Protein 1A1X (pdb70)

Solvent-accessible surface area: 6844 Å² total; per-residue (Å²): 143,88,76,155,28,55,89,18,5,69,49,0,137,33,19,80,97,10,28,1,86,8,66,149,150,87,9,0,42,8,64,53,61,117,75,147,100,63,21,57,0,77,0,35,42,68,172,37,123,69,56,129,63,31,173,85,78,138,16,149,124,30,103,15,11,68,26,0,96,57,80,90,132,89,60,0,52,6,62,81,67,108,38,3,54,18,76,58,25,48,88,40,227,65,40,28,9,0,27,0,46,44,48,120,113,190

Sequence (106 aa):
AGEDVGAPPDHLWVHQEGIYRDEYQRTWVAVVEEETSFLRARVQQIQVPLGDAARPSHLLTSQLPLMWQLYPEERYMDNNSRLWQIQHHLMVRGVQELLLKLLPDD

GO terms:
  GO:0035556 intracellular signal transduction (P, IDA)
  GO:0043539 protein serine/threonine kinase activator activity (F, IDA)
  GO:0019901 protein kinase binding (F, IPI)

Foldseek 3Di:
DPAPLDDDAQKWAAFAQQWTAGPVRFIKGWDWDDDPVWIKIKIWGDHDDGDGGDDVVVVPPHPDARMWGQDPPQWTQGPVRWIWHFPDWHQDPNITMTMTITDDDD

Organism: Homo sapiens (NCBI:txid9606)

Structure (mmCIF, N/CA/C/O backbone):
data_1A1X
#
_entry.id   1A1X
#
_cell.length_a   62.665
_cell.length_b   62.665
_cell.length_c   85.962
_cell.angle_alpha   90.00
_cell.angle_beta   90.00
_cell.angle_gamma   120.00
#
_symmetry.space_group_name_H-M   'P 62 2 2'
#
loop_
_entity.id
_entity.type
_entity.pdbx_description
1 polymer HMTCP-1
2 water water
#
loop_
_atom_site.group_PDB
_atom_site.id
_atom_site.type_symbol
_atom_site.label_atom_id
_atom_site.label_alt_id
_atom_site.label_comp_id
_atom_site.label_asym_id
_atom_site.label_entity_id
_atom_site.label_seq_id
_atom_site.pdbx_PDB_ins_code
_atom_site.Cartn_x
_atom_site.Cartn_y
_atom_site.Cartn_z
_atom_site.occupancy
_atom_site.B_iso_or_equiv
_atom_site.auth_seq_id
_atom_site.auth_comp_id
_atom_site.auth_asym_id
_atom_site.auth_atom_id
_atom_site.pdbx_PDB_model_num
ATOM 1 N N . ALA A 1 3 ? 9.430 27.207 36.902 1.00 32.66 3 ALA A N 1
ATOM 2 C CA . ALA A 1 3 ? 9.560 25.910 36.169 1.00 36.84 3 ALA A CA 1
ATOM 3 C C . ALA A 1 3 ? 8.771 24.851 36.930 1.00 35.55 3 ALA A C 1
ATOM 4 O O . ALA A 1 3 ? 9.268 24.262 37.891 1.00 34.17 3 ALA A O 1
ATOM 6 N N . GLY A 1 4 ? 7.541 24.611 36.486 1.00 34.63 4 GLY A N 1
ATOM 7 C CA . GLY A 1 4 ? 6.682 23.653 37.152 1.00 32.01 4 GLY A CA 1
ATOM 8 C C . GLY A 1 4 ? 5.852 24.387 38.180 1.00 33.93 4 GLY A C 1
ATOM 9 O O . GLY A 1 4 ? 5.178 23.764 38.988 1.00 34.34 4 GLY A O 1
ATOM 10 N N . GLU A 1 5 ? 5.912 25.720 38.137 1.00 34.69 5 GLU A N 1
ATOM 11 C CA . GLU A 1 5 ? 5.178 26.594 39.057 1.00 33.67 5 GLU A CA 1
ATOM 12 C C . GLU A 1 5 ? 4.090 27.381 38.346 1.0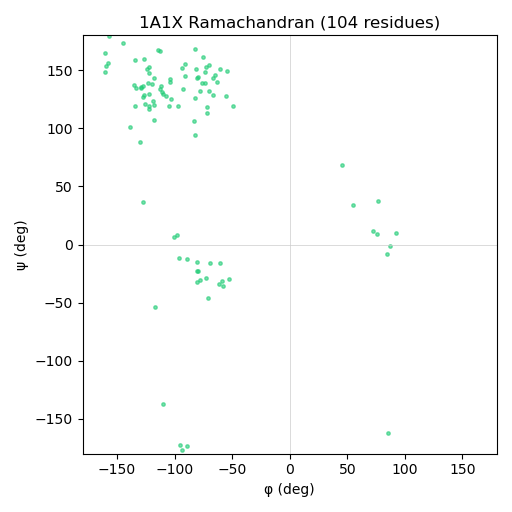0 36.27 5 GLU A C 1
ATOM 13 O O . GLU A 1 5 ? 4.075 27.480 37.119 1.00 36.32 5 GLU A O 1
ATOM 19 N N . ASP A 1 6 ? 3.211 27.969 39.153 1.00 39.47 6 ASP A N 1
ATOM 20 C CA . ASP A 1 6 ? 2.109 28.817 38.696 1.00 43.46 6 ASP A CA 1
ATOM 21 C C . ASP A 1 6 ? 2.241 30.130 39.484 1.00 43.77 6 ASP A C 1
ATOM 22 O O . ASP A 1 6 ? 1.246 30.733 39.884 1.00 47.03 6 ASP A O 1
ATOM 27 N N . VAL A 1 7 ? 3.485 30.551 39.715 1.00 43.28 7 VAL A N 1
ATOM 28 C CA . VAL A 1 7 ? 3.794 31.769 40.475 1.00 38.90 7 VAL A CA 1
ATOM 29 C C . VAL A 1 7 ? 3.660 33.042 39.640 1.00 39.82 7 VAL A C 1
ATOM 30 O O . VAL A 1 7 ? 3.479 34.133 40.182 1.00 42.59 7 VAL A O 1
ATOM 34 N N . GLY A 1 8 ? 3.756 32.898 38.322 1.00 36.52 8 GLY A N 1
ATOM 35 C CA . GLY A 1 8 ? 3.627 34.047 37.445 1.00 33.02 8 GLY A CA 1
ATOM 36 C C . GLY A 1 8 ? 4.917 34.810 37.234 1.00 33.14 8 GLY A C 1
ATOM 37 O O . GLY A 1 8 ? 6.006 34.305 37.530 1.00 35.75 8 GLY A O 1
ATOM 38 N N . ALA A 1 9 ? 4.783 36.045 36.753 1.00 28.39 9 ALA A N 1
ATOM 39 C CA . ALA A 1 9 ? 5.935 36.896 36.465 1.00 23.88 9 ALA A CA 1
ATOM 40 C C . ALA A 1 9 ? 6.555 37.588 37.676 1.00 19.87 9 ALA A C 1
ATOM 41 O O . ALA A 1 9 ? 5.860 37.951 38.633 1.00 18.30 9 ALA A O 1
ATOM 43 N N . PRO A 1 10 ? 7.890 37.735 37.665 1.00 18.90 10 PRO A N 1
ATOM 44 C CA . PRO A 1 10 ? 8.609 38.392 38.759 1.00 18.82 10 PRO A CA 1
ATOM 45 C C . PRO A 1 10 ? 8.400 39.897 38.649 1.00 16.65 10 PRO A C 1
ATOM 46 O O . PRO A 1 10 ? 7.968 40.387 37.605 1.00 16.16 10 PRO A O 1
ATOM 50 N N . PRO A 1 11 ? 8.648 40.644 39.738 1.00 17.77 11 PRO A N 1
ATOM 51 C CA . PRO A 1 11 ? 8.460 42.095 39.656 1.00 17.80 11 PRO A CA 1
ATOM 52 C C . PRO A 1 11 ? 9.399 42.773 38.655 1.00 16.54 11 PRO A C 1
ATOM 53 O O . PRO A 1 11 ? 10.559 42.395 38.513 1.00 16.67 11 PRO A O 1
ATOM 57 N N . ASP A 1 12 ? 8.854 43.737 37.920 1.00 18.08 12 ASP A N 1
ATOM 58 C CA . ASP A 1 12 ? 9.603 44.511 36.940 1.00 17.00 12 ASP A CA 1
ATOM 59 C C . ASP A 1 12 ? 10.733 45.280 37.635 1.00 15.91 12 ASP A C 1
ATOM 60 O O . ASP A 1 12 ? 11.806 45.497 37.066 1.00 15.96 12 ASP A O 1
ATOM 65 N N . HIS A 1 13 ? 10.470 45.715 38.860 1.00 16.48 13 HIS A N 1
ATOM 66 C CA . HIS A 1 13 ? 11.475 46.421 39.641 1.00 17.19 13 HIS A CA 1
ATOM 67 C C . HIS A 1 13 ? 11.238 46.393 41.146 1.00 16.91 13 HIS A C 1
ATOM 68 O O . HIS A 1 13 ? 10.117 46.152 41.627 1.00 15.83 13 HIS A O 1
ATOM 75 N N . LEU A 1 14 ? 12.329 46.579 41.883 1.00 13.14 14 LEU A N 1
ATOM 76 C CA . LEU A 1 14 ? 12.301 46.599 43.336 1.00 13.46 14 LEU A CA 1
ATOM 77 C C . LEU A 1 14 ? 13.125 47.791 43.804 1.00 16.02 14 LEU A C 1
ATOM 78 O O . LEU A 1 14 ? 14.309 47.905 43.477 1.00 16.65 14 LEU A O 1
ATOM 83 N N . TRP A 1 15 ? 12.472 48.712 44.506 1.00 17.72 15 TRP A N 1
ATOM 84 C CA . TRP A 1 15 ? 13.135 49.902 45.014 1.00 14.75 15 TRP A CA 1
ATOM 85 C C . TRP A 1 15 ? 13.231 49.777 46.525 1.00 12.21 15 TRP A C 1
ATOM 86 O O . TRP A 1 15 ? 12.233 49.528 47.190 1.00 13.12 15 TRP A O 1
ATOM 97 N N . VAL A 1 16 ? 14.431 49.977 47.061 1.00 9.84 16 VAL A N 1
ATOM 98 C CA . VAL A 1 16 ? 14.671 49.900 48.495 1.00 9.61 16 VAL A CA 1
ATOM 99 C C . VAL A 1 16 ? 13.919 51.007 49.246 1.00 11.80 16 VAL A C 1
ATOM 100 O O . VAL A 1 16 ? 13.683 52.103 48.708 1.00 11.41 16 VAL A O 1
ATOM 104 N N . HIS A 1 17 ? 13.464 50.686 50.451 1.00 11.23 17 HIS A N 1
ATOM 105 C CA . HIS A 1 17 ? 12.779 51.667 51.289 1.00 12.50 17 HIS A CA 1
ATOM 106 C C . HIS A 1 17 ? 13.635 51.843 52.530 1.00 11.56 17 HIS A C 1
ATOM 107 O O . HIS A 1 17 ? 14.045 52.952 52.892 1.00 15.66 17 HIS A O 1
ATOM 114 N N . GLN A 1 18 ? 13.916 50.709 53.152 1.00 14.35 18 GLN A N 1
ATOM 115 C CA . GLN A 1 18 ? 14.740 50.621 54.333 1.00 15.00 18 GLN A CA 1
ATOM 116 C C . GLN A 1 18 ? 15.655 49.445 54.024 1.00 14.65 18 GLN A C 1
ATOM 117 O O . GLN A 1 18 ? 15.330 48.620 53.166 1.00 15.16 18 GLN A O 1
ATOM 123 N N . GLU A 1 19 ? 16.794 49.366 54.701 1.00 12.93 19 GLU A N 1
ATOM 124 C CA . GLU A 1 19 ? 17.742 48.280 54.469 1.00 16.07 19 GLU A CA 1
ATOM 125 C C . GLU A 1 19 ? 17.025 46.937 54.491 1.00 11.82 19 GLU A C 1
ATOM 126 O O . GLU A 1 19 ? 16.378 46.601 55.475 1.00 13.21 19 GLU A O 1
ATOM 132 N N . GLY A 1 20 ? 17.087 46.212 53.380 1.00 9.32 20 GLY A N 1
ATOM 133 C CA . GLY A 1 20 ? 16.446 44.910 53.306 1.00 10.78 20 GLY A CA 1
ATOM 134 C C . GLY A 1 20 ? 14.967 44.868 52.953 1.00 12.37 20 GLY A C 1
ATOM 135 O O . GLY A 1 20 ? 14.415 43.779 52.759 1.00 11.40 20 GLY A O 1
ATOM 136 N N . ILE A 1 21 ? 14.310 46.028 52.900 1.00 11.21 21 ILE A N 1
ATOM 137 C CA . ILE A 1 21 ? 12.892 46.071 52.553 1.00 11.81 21 ILE A CA 1
ATOM 138 C C . ILE A 1 21 ? 12.714 46.872 51.274 1.00 13.84 21 ILE A C 1
ATOM 139 O O . ILE A 1 21 ? 13.095 48.043 51.192 1.00 12.70 21 ILE A O 1
ATOM 144 N N . TYR A 1 22 ? 12.169 46.202 50.266 1.00 10.11 22 TYR A N 1
ATOM 145 C CA . TYR A 1 22 ? 11.950 46.777 48.958 1.00 11.86 22 TYR A CA 1
ATOM 146 C C . TYR A 1 22 ? 10.471 46.880 48.634 1.00 14.44 22 TYR A C 1
ATOM 147 O O . TYR A 1 22 ? 9.631 46.292 49.307 1.00 17.52 22 TYR A O 1
ATOM 156 N N . ARG A 1 23 ? 10.165 47.624 47.580 1.00 16.60 23 ARG A N 1
ATOM 157 C CA . ARG A 1 23 ? 8.795 47.780 47.097 1.00 18.95 23 ARG A CA 1
ATOM 158 C C . ARG A 1 23 ? 8.796 47.633 45.575 1.00 15.47 23 ARG A C 1
ATOM 159 O O . ARG A 1 23 ? 9.690 48.150 44.905 1.00 14.40 23 ARG A O 1
ATOM 167 N N . ASP A 1 24 ? 7.824 46.904 45.033 1.00 15.56 24 ASP A N 1
ATOM 168 C CA . ASP A 1 24 ? 7.751 46.703 43.588 1.00 15.72 24 ASP A CA 1
ATOM 169 C C . ASP A 1 24 ? 6.818 47.714 42.934 1.00 14.47 24 ASP A C 1
ATOM 170 O O . ASP A 1 24 ? 6.343 48.640 43.588 1.00 14.11 24 ASP A O 1
ATOM 175 N N . GLU A 1 25 ? 6.554 47.529 41.650 1.00 14.92 25 GLU A N 1
ATOM 176 C CA . GLU A 1 25 ? 5.680 48.429 40.904 1.00 17.73 25 GLU A CA 1
ATOM 177 C C . GLU A 1 25 ? 4.238 48.519 41.430 1.00 20.50 25 GLU A C 1
ATOM 178 O O . GLU A 1 25 ? 3.505 49.436 41.066 1.00 22.81 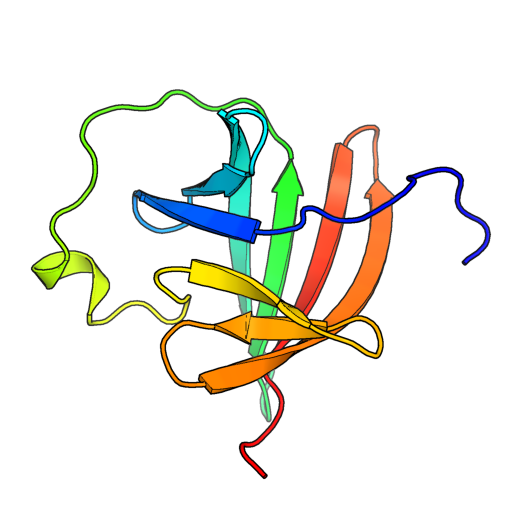25 GLU A O 1
ATOM 184 N N . TYR A 1 26 ? 3.834 47.561 42.265 1.00 19.79 26 TYR A N 1
ATOM 185 C CA . TYR A 1 26 ? 2.488 47.528 42.843 1.00 21.31 26 TYR A CA 1
ATOM 186 C C . TYR A 1 26 ? 2.441 48.038 44.276 1.00 22.08 26 TYR A C 1
ATOM 187 O O . TYR A 1 26 ? 1.401 47.937 44.933 1.00 25.79 26 TYR A O 1
ATOM 196 N N . GLN A 1 27 ? 3.567 48.563 44.759 1.00 20.91 27 GLN A N 1
ATOM 197 C CA . GLN A 1 27 ? 3.694 49.077 46.126 1.00 23.01 27 GLN A CA 1
ATOM 198 C C . GLN A 1 27 ? 3.722 47.972 47.180 1.00 20.14 27 GLN A C 1
ATOM 199 O O . GLN A 1 27 ? 3.596 48.237 48.373 1.00 19.46 27 GLN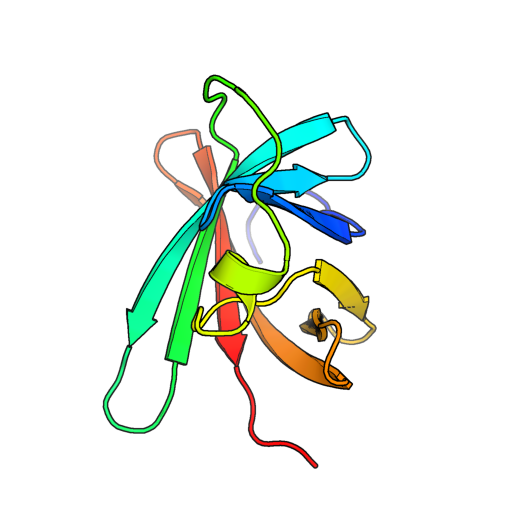 A O 1
ATOM 205 N N . ARG A 1 28 ? 3.878 46.731 46.735 1.00 17.12 28 ARG A N 1
ATOM 206 C CA . ARG A 1 28 ? 3.953 45.605 47.650 1.00 15.88 28 ARG A CA 1
ATOM 207 C C . ARG A 1 28 ? 5.370 45.522 48.209 1.00 14.06 28 ARG A C 1
ATOM 208 O O . ARG A 1 28 ? 6.345 45.813 47.514 1.00 11.98 28 ARG A O 1
ATOM 216 N N . THR A 1 29 ? 5.482 45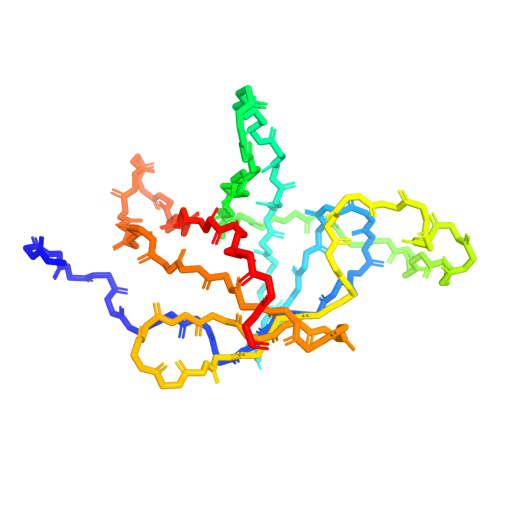.146 49.475 1.00 12.54 29 THR A N 1
ATOM 217 C CA . THR A 1 29 ? 6.791 45.039 50.098 1.00 14.08 29 THR A CA 1
ATOM 218 C C . THR A 1 29 ? 7.409 43.646 49.966 1.00 13.70 29 THR A C 1
ATOM 219 O O . THR A 1 29 ? 6.709 42.630 49.943 1.00 11.99 29 THR A O 1
ATOM 223 N N . TRP A 1 30 ? 8.729 43.627 49.823 1.00 12.04 30 TRP A N 1
ATOM 224 C CA . TRP A 1 30 ? 9.507 42.404 49.701 1.00 8.73 30 TRP A CA 1
ATOM 225 C C . TRP A 1 30 ? 10.625 42.509 50.717 1.00 10.06 30 TRP A C 1
ATOM 226 O O . TRP A 1 30 ? 11.212 43.577 50.872 1.00 12.46 30 TRP A O 1
ATOM 237 N N . VAL A 1 31 ? 10.879 41.433 51.455 1.00 10.56 31 VAL A N 1
ATOM 238 C CA . VAL A 1 31 ? 11.948 41.421 52.452 1.00 9.81 31 VAL A CA 1
ATOM 239 C C . VAL A 1 31 ? 13.123 40.644 51.863 1.00 13.48 31 VAL A C 1
ATOM 240 O O . VAL A 1 31 ? 12.961 39.500 51.413 1.00 14.18 31 VAL A O 1
ATOM 244 N N . ALA A 1 32 ? 14.295 41.272 51.842 1.00 12.15 32 ALA A N 1
ATOM 245 C CA . ALA A 1 32 ? 15.483 40.632 51.293 1.00 11.67 32 ALA A CA 1
ATOM 246 C C . ALA A 1 32 ? 16.520 40.285 52.353 1.00 13.21 32 ALA A C 1
ATOM 247 O O . ALA A 1 32 ? 16.853 41.109 53.202 1.00 12.93 32 ALA A O 1
ATOM 249 N N . VAL A 1 33 ? 17.004 39.046 52.308 1.00 10.78 33 VAL A N 1
ATOM 250 C CA . VAL A 1 33 ? 18.021 38.593 53.236 1.00 11.43 33 VAL A CA 1
ATOM 251 C C . VAL A 1 33 ? 19.234 38.106 52.451 1.00 13.65 33 VAL A C 1
ATOM 252 O O . VAL A 1 33 ? 19.106 37.604 51.335 1.00 14.89 33 VAL A O 1
ATOM 256 N N . VAL A 1 34 ? 20.414 38.291 53.033 1.00 14.86 34 VAL A N 1
ATOM 257 C CA . VAL A 1 34 ? 21.646 37.861 52.398 1.00 14.07 34 VAL A CA 1
ATOM 258 C C . VAL A 1 34 ? 22.019 36.455 52.849 1.00 10.75 34 VAL A C 1
ATOM 259 O O . VAL A 1 34 ? 21.917 36.128 54.024 1.00 12.88 34 VAL A O 1
ATOM 263 N N . GLU A 1 35 ? 22.381 35.615 51.888 1.00 13.04 35 GLU A N 1
ATOM 264 C CA . GLU A 1 35 ? 22.835 34.252 52.161 1.00 15.26 35 GLU A CA 1
ATOM 265 C C . GLU A 1 35 ? 24.138 34.116 51.384 1.00 15.10 35 GLU A C 1
ATOM 266 O O . GLU A 1 35 ? 24.164 33.746 50.214 1.00 14.57 35 GLU A O 1
ATOM 272 N N . GLU A 1 36 ? 25.219 34.495 52.045 1.00 18.73 36 GLU A N 1
ATOM 273 C CA . GLU A 1 36 ? 26.538 34.495 51.446 1.00 23.19 36 GLU A CA 1
ATOM 274 C C . GLU A 1 36 ? 27.283 33.164 51.426 1.00 23.70 36 GLU A C 1
ATOM 275 O O . GLU A 1 36 ? 27.430 32.499 52.452 1.00 27.43 36 GLU A O 1
ATOM 281 N N . GLU A 1 37 ? 27.721 32.768 50.234 1.00 23.31 37 GLU A N 1
ATOM 282 C CA . GLU A 1 37 ? 28.492 31.541 50.059 1.00 21.82 37 GLU A CA 1
ATOM 283 C C . GLU A 1 37 ? 29.966 31.943 50.125 1.00 23.97 37 GLU A C 1
ATOM 284 O O . GLU A 1 37 ? 30.283 33.116 50.356 1.00 26.06 37 GLU A O 1
ATOM 290 N N . THR A 1 38 ? 30.869 30.987 49.923 1.00 22.64 38 THR A N 1
ATOM 291 C CA . THR A 1 38 ? 32.303 31.288 49.966 1.00 21.52 38 THR A CA 1
ATOM 292 C C . THR A 1 38 ? 32.760 32.121 48.760 1.00 19.63 38 THR A C 1
ATOM 293 O O . THR A 1 38 ? 33.459 33.131 48.899 1.00 19.04 38 THR A O 1
ATOM 297 N N . SER A 1 39 ? 32.320 31.703 47.585 1.00 17.14 39 SER A N 1
ATOM 298 C CA . SER A 1 39 ? 32.705 32.346 46.353 1.00 20.78 39 SER A CA 1
ATOM 299 C C . SER A 1 39 ? 31.734 33.376 45.810 1.00 21.63 39 SER A C 1
ATOM 300 O O . SER A 1 39 ? 32.076 34.109 44.886 1.00 19.37 39 SER A O 1
ATOM 303 N N . PHE A 1 40 ? 30.524 33.436 46.358 1.00 22.41 40 PHE A N 1
ATOM 304 C CA . PHE A 1 40 ? 29.545 34.404 45.860 1.00 19.83 40 PHE A CA 1
ATOM 305 C C . PHE A 1 40 ? 28.464 34.754 46.864 1.00 17.95 40 PHE A C 1
ATOM 306 O O . PHE A 1 40 ? 28.410 34.213 47.971 1.00 14.28 40 PHE A O 1
ATOM 314 N N . LEU A 1 41 ? 27.578 35.645 46.436 1.00 16.59 41 LEU A N 1
ATOM 315 C CA . LEU A 1 41 ? 26.498 36.110 47.272 1.00 11.19 41 LEU A CA 1
ATOM 316 C C . LEU A 1 41 ? 25.134 35.890 46.639 1.00 10.44 41 LEU A C 1
ATOM 317 O O . LEU A 1 41 ? 24.955 36.052 45.431 1.00 6.65 41 LEU A O 1
ATOM 322 N N . ARG A 1 42 ? 24.189 35.475 47.472 1.00 9.43 42 ARG A N 1
ATOM 323 C CA . ARG A 1 42 ? 22.810 35.248 47.058 1.00 12.78 42 ARG A CA 1
ATOM 324 C C . ARG A 1 42 ? 21.896 36.091 47.942 1.00 10.33 42 ARG A C 1
ATOM 325 O O . ARG A 1 42 ? 22.240 36.417 49.077 1.00 13.14 42 ARG A O 1
ATOM 333 N N . ALA A 1 43 ? 20.754 36.483 47.396 1.00 10.52 43 ALA A N 1
ATOM 334 C CA . ALA A 1 43 ? 19.769 37.244 48.148 1.00 9.84 43 ALA A CA 1
ATOM 335 C C . ALA A 1 43 ? 18.465 36.478 47.999 1.00 8.98 43 ALA A C 1
ATOM 336 O O . ALA A 1 43 ? 18.105 36.083 46.903 1.00 12.92 43 ALA A O 1
ATOM 338 N N . ARG A 1 44 ? 17.814 36.185 49.114 1.00 8.69 44 ARG A N 1
ATOM 339 C CA . ARG A 1 44 ? 16.542 35.481 49.087 1.00 9.60 44 ARG A CA 1
ATOM 340 C C . ARG A 1 44 ? 15.524 36.573 49.385 1.00 8.62 44 ARG A C 1
ATOM 341 O O . ARG A 1 44 ? 15.603 37.242 50.409 1.00 15.33 44 ARG A O 1
ATOM 349 N N . VAL A 1 45 ? 14.621 36.805 48.443 1.00 11.50 45 VAL A N 1
ATOM 350 C CA . VAL A 1 45 ? 13.641 37.875 48.581 1.00 12.07 45 VAL A CA 1
ATOM 351 C C . VAL A 1 45 ? 12.228 37.313 48.583 1.00 12.67 45 VAL A C 1
ATOM 352 O O . VAL A 1 45 ? 11.825 36.616 47.648 1.00 13.12 45 VAL A O 1
ATOM 356 N N . GLN A 1 46 ? 11.487 37.623 49.644 1.00 9.87 46 GLN A N 1
ATOM 357 C CA . GLN A 1 46 ? 10.119 37.152 49.799 1.00 12.52 46 GLN A CA 1
ATOM 358 C C . GLN A 1 46 ? 9.104 38.285 49.902 1.00 12.60 46 GLN A C 1
ATOM 359 O O . GLN A 1 46 ? 9.328 39.284 50.596 1.00 10.34 46 GLN A O 1
ATOM 365 N N . GLN A 1 47 ? 7.973 38.099 49.226 1.00 12.30 47 GLN A N 1
ATOM 366 C CA . GLN A 1 47 ? 6.898 39.081 49.222 1.00 11.62 47 GLN A CA 1
ATOM 367 C C . GLN A 1 47 ? 6.063 38.904 50.483 1.00 13.03 47 GLN A C 1
ATOM 368 O O . GLN A 1 47 ? 5.170 38.058 50.551 1.00 14.19 47 GLN A O 1
ATOM 374 N N . ILE A 1 48 ? 6.416 39.681 51.496 1.00 12.27 48 ILE A N 1
ATOM 375 C CA . ILE A 1 48 ? 5.734 39.664 52.776 1.00 11.76 48 ILE A CA 1
ATOM 376 C C . ILE A 1 48 ? 5.372 41.099 53.135 1.00 15.46 48 ILE A C 1
ATOM 377 O O . ILE A 1 48 ? 6.188 42.016 52.976 1.00 15.44 48 ILE A O 1
ATOM 382 N N . GLN A 1 49 ? 4.133 41.283 53.583 1.00 16.14 49 GLN A N 1
ATOM 383 C CA . GLN A 1 49 ? 3.612 42.583 53.999 1.00 18.88 49 GLN A CA 1
ATOM 384 C C . GLN A 1 49 ? 4.245 42.997 55.334 1.00 16.77 49 GLN A C 1
ATOM 385 O O . GLN A 1 49 ? 4.066 42.334 56.353 1.00 16.00 49 GLN A O 1
ATOM 391 N N . VAL A 1 50 ? 5.059 44.045 55.307 1.00 15.30 50 VAL A N 1
ATOM 392 C CA . VAL A 1 50 ? 5.709 44.526 56.522 1.00 16.37 50 VAL A CA 1
ATOM 393 C C . VAL A 1 50 ? 5.416 46.010 56.671 1.00 18.04 50 VAL A C 1
ATOM 394 O O . VAL A 1 50 ? 5.025 46.664 55.706 1.00 16.50 50 VAL A O 1
ATOM 398 N N . PRO A 1 51 ? 5.549 46.553 57.891 1.00 18.12 51 PRO A N 1
ATOM 399 C CA . PRO A 1 51 ? 5.277 47.980 58.078 1.00 19.86 51 PRO A CA 1
ATOM 400 C C . PRO A 1 51 ? 6.349 48.814 57.409 1.00 21.43 51 PRO A C 1
ATOM 401 O O . PRO A 1 51 ? 7.467 48.344 57.174 1.00 19.19 51 PRO A O 1
ATOM 405 N N . LEU A 1 52 ? 5.983 50.029 57.038 1.00 19.15 52 LEU A N 1
ATOM 406 C CA . LEU A 1 52 ? 6.928 50.937 56.414 1.00 21.07 52 LEU A CA 1
ATOM 407 C C . LEU A 1 52 ? 6.986 52.187 57.266 1.00 22.46 52 LEU A C 1
ATOM 408 O O . LEU A 1 52 ? 5.951 52.728 57.656 1.00 27.86 52 LEU A O 1
ATOM 413 N N . GLY A 1 53 ? 8.200 52.592 57.613 1.00 19.61 53 GLY A N 1
ATOM 414 C CA . GLY A 1 53 ? 8.381 53.797 58.394 1.00 18.06 53 GLY A CA 1
ATOM 415 C C . GLY A 1 53 ? 9.017 54.789 57.446 1.00 17.91 53 GLY A C 1
ATOM 416 O O . GLY A 1 53 ? 8.639 54.856 56.269 1.00 16.04 53 GLY A O 1
ATOM 417 N N . ASP A 1 54 ? 10.014 55.521 57.931 1.00 17.80 54 ASP A N 1
ATOM 418 C CA . ASP A 1 54 ? 10.709 56.493 57.094 1.00 19.56 54 ASP A CA 1
ATOM 419 C C . ASP A 1 54 ? 11.629 55.784 56.099 1.00 18.53 54 ASP A C 1
ATOM 420 O O . ASP A 1 54 ? 12.141 54.695 56.386 1.00 16.74 54 ASP A O 1
ATOM 425 N N . ALA A 1 55 ? 11.813 56.387 54.926 1.00 15.45 55 ALA A N 1
ATOM 426 C CA . ALA A 1 55 ? 12.722 55.826 53.934 1.00 15.62 55 ALA A CA 1
ATOM 427 C C . ALA A 1 55 ? 14.104 56.113 54.494 1.00 17.34 55 ALA A C 1
ATOM 428 O O . ALA A 1 55 ? 14.335 57.181 55.062 1.00 18.82 55 ALA A O 1
ATOM 430 N N . ALA A 1 56 ? 15.016 55.155 54.386 1.00 17.62 56 ALA A N 1
ATOM 431 C CA . ALA A 1 56 ? 16.360 55.370 54.910 1.00 18.22 56 ALA A CA 1
ATOM 432 C C . ALA A 1 56 ? 17.145 56.353 54.038 1.00 18.86 56 ALA A C 1
ATOM 433 O O . ALA A 1 56 ? 16.866 56.487 52.847 1.00 15.46 56 ALA A O 1
ATOM 435 N N . ARG A 1 57 ? 18.103 57.057 54.642 1.00 21.08 57 ARG A N 1
ATOM 436 C CA . ARG A 1 57 ? 18.942 57.998 53.903 1.00 23.00 57 ARG A CA 1
ATOM 437 C C . ARG A 1 57 ? 19.964 57.196 53.113 1.00 22.15 57 ARG A C 1
ATOM 438 O O . ARG A 1 57 ? 20.508 56.211 53.616 1.00 22.87 57 ARG A O 1
ATOM 446 N N . PRO A 1 58 ? 20.232 57.602 51.860 1.00 21.73 58 PRO A N 1
ATOM 447 C CA . PRO A 1 58 ? 21.203 56.906 51.007 1.00 20.52 58 PRO A CA 1
ATOM 448 C C . PRO A 1 58 ? 22.583 56.732 51.678 1.00 21.37 58 PRO A C 1
ATOM 449 O O . PRO A 1 58 ? 23.298 55.760 51.413 1.00 20.72 58 PRO A O 1
ATOM 453 N N . SER A 1 59 ? 22.935 57.668 52.556 1.00 20.39 59 SER A N 1
ATOM 454 C CA . SER A 1 59 ? 24.202 57.625 53.274 1.00 25.45 59 SER A CA 1
ATOM 455 C C . SER A 1 59 ? 24.346 56.333 54.078 1.00 29.06 59 SER A C 1
ATOM 456 O O . SER A 1 59 ? 25.440 55.785 54.181 1.00 30.56 59 SER A O 1
ATOM 459 N N . HIS A 1 60 ? 23.237 55.849 54.633 1.00 32.05 60 HIS A N 1
ATOM 460 C CA . HIS A 1 60 ? 23.228 54.605 55.405 1.00 34.52 60 HIS A CA 1
ATOM 461 C C . HIS A 1 60 ? 23.243 53.391 54.487 1.00 34.25 60 HIS A C 1
ATOM 462 O O . HIS A 1 60 ? 23.776 52.339 54.839 1.00 37.45 60 HIS A O 1
ATOM 469 N N . LEU A 1 61 ? 22.656 53.545 53.307 1.00 30.20 61 LEU A N 1
ATOM 470 C CA . LEU A 1 61 ? 22.568 52.455 52.349 1.00 30.63 61 LEU A CA 1
ATOM 471 C C . LEU A 1 61 ? 23.822 52.203 51.502 1.00 32.64 61 LEU A C 1
ATOM 472 O O . LEU A 1 61 ? 23.948 51.146 50.885 1.00 32.33 61 LEU A O 1
ATOM 477 N N . LEU A 1 62 ? 24.751 53.157 51.488 1.00 35.49 62 LEU A N 1
ATOM 478 C CA . LEU A 1 62 ? 25.981 53.029 50.699 1.00 37.77 62 LEU A CA 1
ATOM 479 C C . LEU A 1 62 ? 26.823 51.806 51.061 1.00 36.44 62 LEU A C 1
ATOM 480 O O . LEU A 1 62 ? 27.501 51.233 50.210 1.00 36.53 62 LEU A O 1
ATOM 485 N N . THR A 1 63 ? 26.773 51.413 52.324 1.00 34.57 63 THR A N 1
ATOM 486 C CA . THR A 1 63 ? 27.560 50.286 52.807 1.00 35.29 63 THR A CA 1
ATOM 487 C C . THR A 1 63 ? 26.906 48.908 52.703 1.00 32.03 63 THR A C 1
ATOM 488 O O . THR A 1 63 ? 27.582 47.888 52.865 1.00 31.17 63 THR A O 1
ATOM 492 N N . SER A 1 64 ? 25.604 48.885 52.429 1.00 28.60 64 SER A N 1
ATOM 493 C CA . SER A 1 64 ? 24.844 47.642 52.321 1.00 27.01 64 SER A CA 1
ATOM 494 C C . SER A 1 64 ? 25.332 46.690 51.233 1.00 25.06 64 SER A C 1
ATOM 495 O O . SER A 1 64 ? 25.878 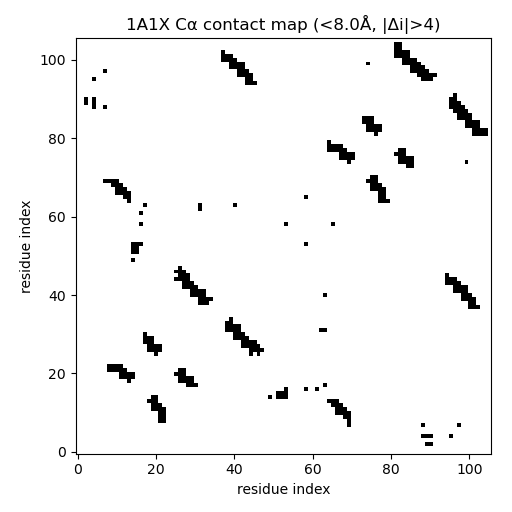47.124 50.222 1.00 25.07 64 SER A O 1
ATOM 498 N N . GLN A 1 65 ? 25.130 45.392 51.447 1.00 20.79 65 GLN A N 1
ATOM 499 C CA . GLN A 1 65 ? 25.515 44.375 50.460 1.00 20.97 65 GLN A CA 1
ATOM 500 C C . GLN A 1 65 ? 24.467 44.286 49.334 1.00 17.84 65 GLN A C 1
ATOM 501 O O . GLN A 1 65 ? 24.751 43.814 48.230 1.00 18.22 65 GLN A O 1
ATOM 507 N N . LEU A 1 66 ? 23.253 44.724 49.645 1.00 16.91 66 LEU A N 1
ATOM 508 C CA . LEU A 1 66 ? 22.130 44.737 48.707 1.00 17.29 66 LEU A CA 1
ATOM 509 C C . LEU A 1 66 ? 22.064 46.105 48.015 1.00 15.83 66 LEU A C 1
ATOM 510 O O . LEU A 1 66 ? 22.441 47.130 48.600 1.00 14.50 66 LEU A O 1
ATOM 515 N N . PRO A 1 67 ? 21.540 46.143 46.781 1.00 14.35 67 PRO A N 1
ATOM 516 C CA . PRO A 1 67 ? 21.435 47.390 46.018 1.00 14.67 67 PRO A CA 1
ATOM 517 C C . PRO A 1 67 ? 20.246 48.281 46.335 1.00 14.26 67 PRO A C 1
ATOM 518 O O . PRO A 1 67 ? 19.308 47.880 47.030 1.00 13.77 67 PRO A O 1
ATOM 522 N N . LEU A 1 68 ? 20.311 49.507 45.820 1.00 13.52 68 LEU A N 1
ATOM 523 C CA . LEU A 1 68 ? 19.244 50.487 45.992 1.00 13.91 68 LEU A CA 1
ATOM 524 C C . LEU A 1 68 ? 18.056 50.078 45.127 1.00 12.87 68 LEU A C 1
ATOM 525 O O . LEU A 1 68 ? 16.908 50.374 45.456 1.00 11.98 68 LEU A O 1
ATOM 530 N N . MET A 1 69 ? 18.335 49.396 44.022 1.00 11.64 69 MET A N 1
ATOM 531 C CA . MET A 1 69 ? 17.273 48.972 43.126 1.00 16.65 69 MET A CA 1
ATOM 532 C C . MET A 1 69 ? 17.660 47.825 42.209 1.00 16.10 69 MET A C 1
ATOM 533 O O . MET A 1 69 ? 18.827 47.655 41.858 1.00 15.01 69 MET A O 1
ATOM 538 N N . TRP A 1 70 ? 16.645 47.067 41.805 1.00 13.15 70 TRP A N 1
ATOM 539 C CA . TRP A 1 70 ? 16.792 45.946 40.886 1.00 10.26 70 TRP A CA 1
ATOM 540 C C . TRP A 1 70 ? 15.776 46.214 39.790 1.00 10.68 70 TRP A C 1
ATOM 541 O O . TRP A 1 70 ? 14.647 46.593 40.084 1.00 12.34 70 TRP A O 1
ATOM 552 N N . GLN A 1 71 ? 16.174 46.013 38.541 1.00 11.12 71 GLN A N 1
ATOM 553 C CA . GLN A 1 71 ? 15.301 46.222 37.396 1.00 10.97 71 GLN A CA 1
ATOM 554 C C . GLN A 1 71 ? 15.336 44.944 36.568 1.00 12.14 71 GLN A C 1
ATOM 555 O O . GLN A 1 71 ? 16.413 44.460 36.228 1.00 13.62 71 GLN A O 1
ATOM 561 N N . LEU A 1 72 ? 14.166 44.383 36.263 1.00 14.29 72 LEU A N 1
ATOM 562 C CA . LEU A 1 72 ? 14.100 43.156 35.471 1.00 16.97 72 LEU A CA 1
ATOM 563 C C . LEU A 1 72 ? 14.845 43.327 34.141 1.00 20.03 72 LEU A C 1
ATOM 564 O O . LEU A 1 72 ? 14.626 44.284 33.392 1.00 19.06 72 LEU A O 1
ATOM 569 N N . TYR A 1 73 ? 15.745 42.386 33.880 1.00 22.95 73 TYR A N 1
ATOM 570 C CA . TYR A 1 73 ? 16.596 42.389 32.699 1.00 24.81 73 TYR A CA 1
ATOM 571 C C . TYR A 1 73 ? 16.362 41.085 31.914 1.00 27.98 73 TYR A C 1
ATOM 572 O O . TYR A 1 73 ? 15.983 40.076 32.504 1.00 27.51 73 TYR A O 1
ATOM 581 N N . PRO A 1 74 ? 16.575 41.091 30.576 1.00 32.74 74 PRO A N 1
ATOM 582 C CA . PRO A 1 74 ? 16.377 39.890 29.742 1.00 31.54 74 PRO A CA 1
ATOM 583 C C . PRO A 1 74 ? 17.170 38.682 30.227 1.00 31.66 74 PRO A C 1
ATOM 584 O O . PRO A 1 74 ? 18.256 38.835 30.790 1.00 33.95 74 PRO A O 1
ATOM 588 N N . GLU A 1 75 ? 16.627 37.489 29.985 1.00 30.64 75 GLU A N 1
ATOM 589 C CA . GLU A 1 75 ? 17.267 36.230 30.374 1.00 31.65 75 GLU A CA 1
ATOM 590 C C . GLU A 1 75 ? 17.123 35.937 31.869 1.00 28.27 75 GLU A C 1
ATOM 591 O O . GLU A 1 75 ? 18.040 35.413 32.506 1.00 29.39 75 GLU A O 1
ATOM 597 N N . GLU A 1 76 ? 15.962 36.274 32.420 1.00 24.07 76 GLU A N 1
ATOM 598 C CA . GLU A 1 76 ? 15.662 36.051 33.826 1.00 24.29 76 GLU A CA 1
ATOM 599 C C . GLU A 1 76 ? 16.752 36.433 34.804 1.00 20.63 76 GLU A C 1
ATOM 600 O O . GLU A 1 76 ? 17.379 35.592 35.444 1.00 18.08 76 GLU A O 1
ATOM 606 N N . ARG A 1 77 ? 16.972 37.729 34.901 1.00 18.61 77 ARG A N 1
ATOM 607 C CA . ARG A 1 77 ? 17.950 38.278 35.813 1.00 17.16 77 ARG A CA 1
ATOM 608 C C . ARG A 1 77 ? 17.631 39.742 36.036 1.00 15.52 77 ARG A C 1
ATOM 609 O O . ARG A 1 77 ? 16.783 40.308 35.347 1.00 18.04 77 ARG A O 1
ATOM 617 N N . TYR A 1 78 ? 18.234 40.318 37.069 1.00 14.26 78 TYR A N 1
ATOM 618 C CA . TYR A 1 78 ? 18.013 41.716 37.409 1.00 12.21 78 TYR A CA 1
ATOM 619 C C . TYR A 1 78 ? 19.294 42.511 37.311 1.00 12.38 78 TYR A C 1
ATOM 620 O O . TYR A 1 78 ? 20.374 42.003 37.613 1.00 13.31 78 TYR A O 1
ATOM 629 N N . MET A 1 79 ? 19.174 43.7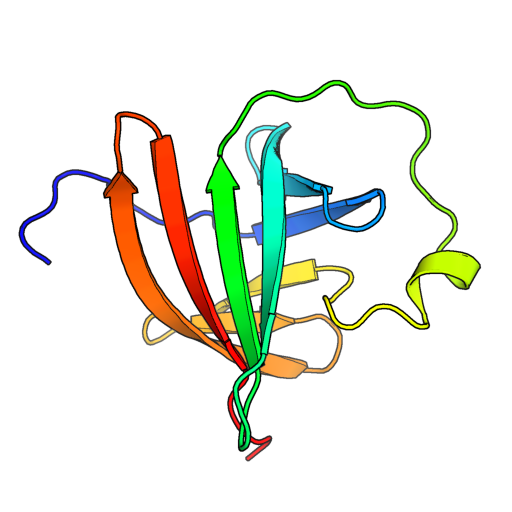52 36.857 1.00 12.71 79 MET A N 1
ATOM 630 C CA . MET A 1 79 ? 20.323 44.633 36.799 1.00 13.56 79 MET A CA 1
ATOM 631 C C . MET A 1 79 ? 20.093 45.642 37.920 1.00 12.04 79 MET A C 1
ATOM 632 O O . MET A 1 79 ? 19.008 46.210 38.020 1.00 14.41 79 MET A O 1
ATOM 637 N N . ASP A 1 80 ? 21.082 45.816 38.793 1.00 10.24 80 ASP A N 1
ATOM 638 C CA . ASP A 1 80 ? 20.959 46.760 39.892 1.00 10.68 80 ASP A CA 1
ATOM 639 C C . ASP A 1 80 ? 21.429 48.162 39.503 1.00 13.19 80 ASP A C 1
ATOM 640 O O . ASP A 1 80 ? 21.760 48.416 38.338 1.00 16.65 80 ASP A O 1
ATOM 645 N N . ASN A 1 81 ? 21.484 49.057 40.483 1.00 16.40 81 ASN A N 1
ATOM 646 C CA . ASN A 1 81 ? 21.905 50.434 40.246 1.00 18.10 81 ASN A CA 1
ATOM 647 C C . ASN A 1 81 ? 23.389 50.603 39.909 1.00 16.47 81 ASN A C 1
ATOM 648 O O . ASN A 1 81 ? 23.788 51.644 39.391 1.00 17.21 81 ASN A O 1
ATOM 653 N N . ASN A 1 82 ? 24.194 49.578 40.180 1.00 17.77 82 ASN A N 1
ATOM 654 C CA . ASN A 1 82 ? 25.628 49.607 39.870 1.00 16.10 82 ASN A CA 1
ATOM 655 C C . ASN A 1 82 ? 25.939 48.889 38.549 1.00 16.16 82 ASN A C 1
ATOM 656 O O . ASN A 1 82 ? 27.103 48.668 38.224 1.00 19.80 82 ASN A O 1
ATOM 661 N N . SER A 1 83 ? 24.894 48.509 37.814 1.00 17.04 83 SER A N 1
ATOM 662 C CA . SER A 1 83 ? 25.002 47.789 36.536 1.00 17.78 83 SER A CA 1
ATOM 663 C C . SER A 1 83 ? 25.355 46.311 36.666 1.00 17.32 83 SER A C 1
ATOM 664 O O . SER A 1 83 ? 25.639 45.654 35.662 1.00 21.76 83 SER A O 1
ATOM 667 N N . ARG A 1 84 ? 25.345 45.789 37.889 1.00 16.34 84 ARG A N 1
ATOM 668 C CA . ARG A 1 84 ? 25.653 44.383 38.109 1.00 15.27 84 ARG A CA 1
ATOM 669 C C . ARG A 1 84 ? 24.418 43.542 37.833 1.00 14.93 84 ARG A C 1
ATOM 670 O O . ARG A 1 84 ? 23.296 44.020 37.982 1.00 12.68 84 ARG A O 1
ATOM 678 N N . LEU A 1 85 ? 24.636 42.297 37.416 1.00 14.33 85 LEU A N 1
ATOM 679 C CA . LEU A 1 85 ? 23.558 41.366 37.100 1.00 17.03 85 LEU A CA 1
ATOM 680 C C . LEU A 1 85 ? 23.364 40.325 38.182 1.00 15.42 85 LEU A C 1
ATOM 681 O O . LEU A 1 85 ? 24.326 39.823 38.760 1.00 15.71 85 LEU A O 1
ATOM 686 N N . TRP A 1 86 ? 22.101 40.032 38.465 1.00 14.08 86 TRP A N 1
ATOM 687 C CA . TRP A 1 86 ? 21.722 39.051 39.471 1.00 10.66 86 TRP A CA 1
ATOM 688 C C . TRP A 1 86 ? 20.869 38.005 38.776 1.00 12.64 86 TRP A C 1
ATOM 689 O O . TRP A 1 86 ? 19.828 38.327 38.217 1.00 13.85 86 TRP A O 1
ATOM 700 N N . GLN A 1 87 ? 21.326 36.761 38.792 1.00 11.88 87 GLN A N 1
ATOM 701 C CA . GLN A 1 87 ? 20.610 35.667 38.151 1.00 11.39 87 GLN A CA 1
ATOM 702 C C . GLN A 1 87 ? 19.438 35.195 39.000 1.00 12.00 87 GLN A C 1
ATOM 703 O O . GLN A 1 87 ? 19.589 35.006 40.201 1.00 11.24 87 GLN A O 1
ATOM 709 N N . ILE A 1 88 ? 18.263 35.037 38.399 1.00 11.31 88 ILE A N 1
ATOM 710 C CA . ILE A 1 88 ? 17.126 34.520 39.155 1.00 12.62 88 ILE A CA 1
ATOM 711 C C . ILE A 1 88 ? 17.322 33.004 39.123 1.00 11.88 88 ILE A C 1
ATOM 712 O O . ILE A 1 88 ? 17.188 32.386 38.070 1.00 14.98 88 ILE A O 1
ATOM 717 N N . GLN A 1 89 ? 17.731 32.421 40.247 1.00 15.00 89 GLN A N 1
ATOM 718 C CA . GLN A 1 89 ? 17.951 30.974 40.311 1.00 16.39 89 GLN A CA 1
ATOM 719 C C . GLN A 1 89 ? 16.646 30.218 40.495 1.00 16.88 89 GLN A C 1
ATOM 720 O O . GLN A 1 89 ? 16.505 29.078 40.045 1.00 19.34 89 GLN A O 1
ATOM 726 N N . HIS A 1 90 ? 15.710 30.839 41.205 1.00 15.39 90 HIS A N 1
ATOM 727 C CA . HIS A 1 90 ? 14.376 30.269 41.348 1.00 12.39 90 HIS A CA 1
ATOM 728 C C . HIS A 1 90 ? 13.342 31.307 41.775 1.00 11.51 90 HIS A C 1
ATOM 729 O O . HIS A 1 90 ? 13.672 32.323 42.393 1.00 9.32 90 HIS A O 1
ATOM 736 N N . HIS A 1 91 ? 12.115 31.088 41.323 1.00 12.42 91 HIS A N 1
ATOM 737 C CA . HIS A 1 91 ? 10.985 31.956 41.612 1.00 13.33 91 HIS A CA 1
ATOM 738 C C . HIS A 1 91 ? 9.830 31.011 41.883 1.00 14.22 91 HIS A C 1
ATOM 739 O O . HIS A 1 91 ? 9.227 30.461 40.965 1.00 14.55 91 HIS A O 1
ATOM 746 N N . LEU A 1 92 ? 9.536 30.818 43.160 1.00 14.20 92 LEU A N 1
ATOM 747 C CA . LEU A 1 92 ? 8.483 29.908 43.549 1.00 16.13 92 LEU A CA 1
ATOM 748 C C . LEU A 1 92 ? 7.706 30.337 44.773 1.00 15.61 92 LEU A C 1
ATOM 749 O O . LEU A 1 92 ? 7.994 31.364 45.392 1.00 13.18 92 LEU A O 1
ATOM 754 N N . MET A 1 93 ? 6.655 29.576 45.046 1.00 15.85 93 MET A N 1
ATOM 755 C CA . MET A 1 93 ? 5.782 29.789 46.182 1.00 20.41 93 MET A CA 1
ATOM 756 C C . MET A 1 93 ? 6.280 28.825 47.251 1.00 22.02 93 MET A C 1
ATOM 757 O O . MET A 1 93 ? 6.350 27.612 47.013 1.00 19.65 93 MET A O 1
ATOM 762 N N . VAL A 1 94 ? 6.703 29.364 48.390 1.00 22.33 94 VAL A N 1
ATOM 763 C CA . VAL A 1 94 ? 7.194 28.536 49.487 1.00 24.39 94 VAL A CA 1
ATOM 764 C C . VAL A 1 94 ? 6.368 28.825 50.730 1.00 26.64 94 VAL A C 1
ATOM 765 O O . VAL A 1 94 ? 6.375 29.938 51.244 1.00 26.50 94 VAL A O 1
ATOM 769 N N . ARG A 1 95 ? 5.656 27.812 51.206 1.00 28.59 95 ARG A N 1
ATOM 770 C CA . ARG A 1 95 ? 4.801 27.950 52.377 1.00 30.86 95 ARG A CA 1
ATOM 771 C C . ARG A 1 95 ? 3.795 29.092 52.197 1.00 28.49 95 ARG A C 1
ATOM 772 O O . ARG A 1 95 ? 3.442 29.785 53.150 1.00 31.14 95 ARG A O 1
ATOM 780 N N . GLY A 1 96 ? 3.352 29.283 50.955 1.00 26.49 96 GLY A N 1
ATOM 781 C CA . GLY A 1 96 ? 2.376 30.317 50.646 1.00 24.62 96 GLY A CA 1
ATOM 782 C C . GLY A 1 96 ? 2.914 31.701 50.337 1.00 24.27 96 GLY A C 1
ATOM 783 O O . GLY A 1 96 ? 2.137 32.605 50.018 1.00 26.98 96 GLY A O 1
ATOM 784 N N . VAL A 1 97 ? 4.233 31.864 50.405 1.00 20.29 97 VAL A N 1
ATOM 785 C CA . VAL A 1 97 ? 4.881 33.147 50.136 1.00 18.13 97 VAL A CA 1
ATOM 786 C C . VAL A 1 97 ? 5.712 33.086 48.863 1.00 16.61 97 VAL A C 1
ATOM 787 O O . VAL A 1 97 ? 6.472 32.136 48.653 1.00 18.26 97 VAL A O 1
ATOM 791 N N . GLN A 1 98 ? 5.568 34.104 48.019 1.00 11.13 98 GLN A N 1
ATOM 792 C CA . GLN A 1 98 ? 6.322 34.187 46.770 1.00 9.24 98 GLN A CA 1
ATOM 793 C C . GLN A 1 98 ? 7.790 34.470 47.113 1.00 11.25 98 GLN A C 1
ATOM 794 O O . GLN A 1 98 ? 8.095 35.368 47.912 1.00 9.57 98 GLN A O 1
ATOM 800 N N . GLU A 1 99 ? 8.692 33.711 46.498 1.00 12.43 99 GLU A N 1
ATOM 801 C CA . GLU A 1 99 ? 10.110 33.859 46.782 1.00 11.35 99 GLU A CA 1
ATOM 802 C C . GLU A 1 99 ? 11.027 33.912 45.563 1.00 10.20 99 GLU A C 1
ATOM 803 O O . GLU A 1 99 ? 10.893 33.119 44.635 1.00 9.87 99 GLU A O 1
ATOM 809 N N . LEU A 1 100 ? 11.960 34.861 45.581 1.00 10.42 100 LEU A N 1
ATOM 810 C CA . LEU A 1 100 ? 12.947 34.997 44.515 1.00 8.12 100 LEU A CA 1
ATOM 811 C C . LEU A 1 100 ? 14.276 34.636 45.128 1.00 7.89 100 LEU A C 1
ATOM 812 O O . LEU A 1 100 ? 14.535 34.988 46.278 1.00 8.59 100 LEU A O 1
ATOM 817 N N . LEU A 1 101 ? 15.069 33.849 44.405 1.00 8.76 101 LEU A N 1
ATOM 818 C CA . LEU A 1 101 ? 16.406 33.497 44.861 1.00 10.93 101 LEU A CA 1
ATOM 819 C C . LEU A 1 101 ? 17.342 34.076 43.806 1.00 12.06 101 LEU A C 1
ATOM 820 O O . LEU A 1 101 ? 17.403 33.584 42.671 1.00 13.11 101 LEU A O 1
ATOM 825 N N . LEU A 1 102 ? 18.030 35.153 44.188 1.00 12.14 102 LEU A N 1
ATOM 826 C CA . LEU A 1 102 ? 18.950 35.881 43.312 1.00 12.70 102 LEU A CA 1
ATOM 827 C C . LEU A 1 102 ? 20.417 35.604 43.596 1.00 11.45 102 LEU A C 1
ATOM 828 O O . LEU A 1 102 ? 20.832 35.526 44.747 1.00 14.27 102 LEU A O 1
ATOM 833 N N . LYS A 1 103 ? 21.210 35.532 42.536 1.00 10.60 103 LYS A N 1
ATOM 834 C CA . LYS A 1 103 ? 22.630 35.284 42.677 1.00 10.78 103 LYS A CA 1
ATOM 835 C C . LYS A 1 103 ? 23.414 36.371 41.960 1.00 8.25 103 LYS A C 1
ATOM 836 O O . LYS A 1 103 ? 23.250 36.566 40.756 1.00 9.80 103 LYS A O 1
ATOM 842 N N . LEU A 1 104 ? 24.260 37.077 42.703 1.00 8.70 104 LEU A N 1
ATOM 843 C CA . 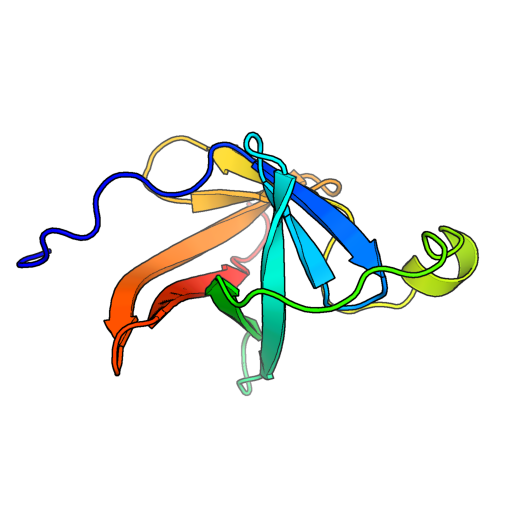LEU A 1 104 ? 25.077 38.140 42.119 1.00 10.28 104 LEU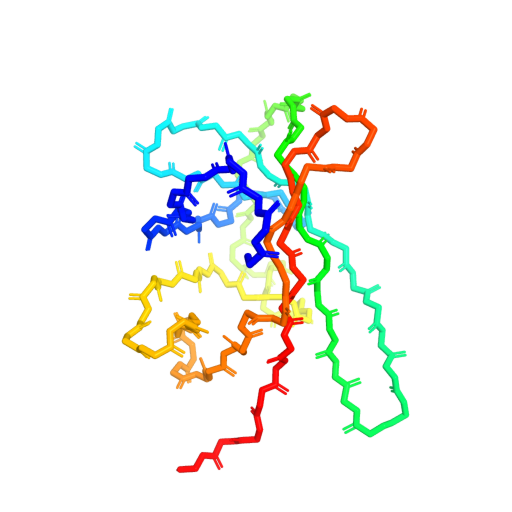 A CA 1
ATOM 844 C C . LEU A 1 104 ? 26.169 37.528 41.256 1.00 9.18 104 LEU A C 1
ATOM 845 O O . LEU A 1 104 ? 26.997 36.763 41.743 1.00 11.41 104 LEU A O 1
ATOM 850 N N . LEU A 1 105 ? 26.133 37.843 39.969 1.00 6.87 105 LEU A N 1
ATOM 851 C CA . LEU A 1 105 ? 27.095 37.332 39.008 1.00 9.92 105 LEU A CA 1
ATOM 852 C C . LEU A 1 105 ? 28.296 38.268 38.875 1.00 15.63 105 LEU A C 1
ATOM 853 O O . LEU A 1 105 ? 28.194 39.464 39.163 1.00 14.69 105 LEU A O 1
ATOM 858 N N . PRO A 1 106 ? 29.457 37.731 38.457 1.00 19.64 106 PRO A N 1
ATOM 859 C CA . PRO A 1 106 ? 30.660 38.558 38.297 1.00 22.67 106 PRO A CA 1
ATOM 860 C C . PRO A 1 106 ? 30.432 39.539 37.164 1.00 25.96 106 PRO A C 1
ATOM 861 O O . PRO A 1 106 ? 29.753 39.206 36.190 1.00 29.22 106 PRO A O 1
ATOM 865 N N . ASP A 1 107 ? 30.943 40.758 37.296 1.00 30.85 107 ASP A N 1
ATOM 866 C CA . ASP A 1 107 ? 30.739 41.746 36.238 1.00 37.83 107 ASP A CA 1
ATOM 867 C C . ASP A 1 107 ? 31.469 41.340 34.971 1.00 41.65 107 ASP A C 1
ATOM 868 O O . ASP A 1 107 ? 32.653 41.016 35.014 1.00 40.17 107 ASP A O 1
ATOM 873 N N . ASP A 1 108 ? 30.750 41.325 33.853 1.00 46.19 108 ASP A N 1
ATOM 874 C CA . ASP A 1 108 ? 31.352 40.962 32.577 1.00 50.93 108 ASP A CA 1
ATOM 875 C C . ASP A 1 108 ? 31.279 42.138 31.608 1.00 51.95 108 ASP A C 1
ATOM 876 O O . ASP A 1 108 ? 31.867 43.180 31.964 1.00 53.18 108 ASP A O 1
#

Nearest PDB structures (foldseek):
  1a1x-assembly1_A-2  TM=1.010E+00  e=6.218E-20  Homo sapiens
  1qtu-assembly1_A  TM=8.690E-01  e=4.982E-16  Homo sapiens
  1jsg-assembly1_A-2  TM=8.926E-01  e=1.852E-10  Homo sapiens
  1jnp-assembly1_B  TM=9.102E-01  e=1.757E-10  Mus musculus
  8k98-assembly1_D  TM=2.780E-01  e=2.052E+00  Bacillus halotolerans

InterPro domains:
  IPR004832 TCL1/MTCP1 [PF01840] (8-105)
  IPR004832 TCL1/MTCP1 [PTHR14060] (3-107)
  IPR036672 TCL1/MTCP1 superfamily [G3DSA:2.40.15.10] (1-107)
  IPR036672 TCL1/MTCP1 superfamily [SSF50904] (3-107)

Radius of gyration: 13.28 Å; Cα contacts (8 Å, |Δi|>4): 209; chains: 1; bounding box: 31×34×29 Å

Secondary structure (DSSP, 8-state):
------PPPSEEEEEETTEEEETTS-EEEEEEEE-SS-EEEEEE-------SPPPHHHHTT-SS-SEEEEETTTEEEETTS-EEEEEEEEEETTEEEEEEEEPPP-

CATH classification: 2.40.15.10

B-factor: mean 22.02, std 11.7, range [5.12, 59.62]